Protein AF-A0A3M1J5E8-F1 (afdb_monomer_lite)

Sequence (110 aa):
KGIYVQTLALAYTHAHGVPLAYRDRPLIAWYGDMELAGHVWSVLKRAPLDVHVRISRPVAMERFPDRKALARFCEEQVRRDLSLLISNRRPGADPARAAGEALDPGPNRD

Foldseek 3Di:
DFDKDKAKAKDFADFPLHGDDPVCCQQPPDDDPDDDVVSVVSNVVRDDIDMDMDMGDIDTPVVAPDPVRVVVVNVVVNVVVNVVVNVPNDDPPDVVVVVVVVVPPDDPDD

Radius of gyration: 18.74 Å; chains: 1; bounding box: 50×28×58 Å

pLDDT: mean 81.57, std 16.82, range [44.72, 98.06]

Structure (mmCIF, N/CA/C/O backbone):
data_AF-A0A3M1J5E8-F1
#
_entry.id   AF-A0A3M1J5E8-F1
#
loop_
_atom_site.group_PDB
_atom_site.id
_atom_site.type_symbol
_atom_site.label_atom_id
_atom_site.label_alt_id
_atom_site.label_comp_id
_atom_site.label_asym_id
_atom_site.label_entity_id
_atom_site.label_seq_id
_atom_site.pdbx_PDB_ins_code
_atom_site.Cartn_x
_atom_site.Cartn_y
_atom_site.Cartn_z
_atom_site.occupancy
_atom_site.B_iso_or_equiv
_atom_site.auth_seq_id
_atom_site.auth_comp_id
_atom_site.auth_asym_id
_atom_site.auth_atom_id
_atom_site.pdbx_PDB_model_num
ATOM 1 N N . LYS A 1 1 ? -22.932 12.341 11.211 1.00 54.81 1 LYS A N 1
ATOM 2 C CA . LYS A 1 1 ? -22.221 12.024 9.946 1.00 54.81 1 LYS A CA 1
ATOM 3 C C . LYS A 1 1 ? -21.147 11.000 10.302 1.00 54.81 1 LYS A C 1
ATOM 5 O O . LYS A 1 1 ? -20.314 11.343 11.126 1.00 54.81 1 LYS A O 1
ATOM 10 N N . GLY A 1 2 ? -21.250 9.753 9.832 1.00 84.50 2 GLY A N 1
ATOM 11 C CA . GLY A 1 2 ? -20.312 8.677 10.204 1.00 84.50 2 GLY A CA 1
ATOM 12 C C . GLY A 1 2 ? -18.995 8.764 9.430 1.00 84.50 2 GLY A C 1
ATOM 13 O O . GLY A 1 2 ? -18.981 9.303 8.318 1.00 84.50 2 GLY A O 1
ATOM 14 N N . ILE A 1 3 ? -17.906 8.262 10.015 1.00 93.44 3 ILE A N 1
ATOM 15 C CA . ILE A 1 3 ? -16.592 8.195 9.355 1.00 93.44 3 ILE A CA 1
ATOM 16 C C . ILE A 1 3 ? -16.448 6.817 8.710 1.00 93.44 3 ILE A C 1
ATOM 18 O O . ILE A 1 3 ? -16.563 5.794 9.380 1.00 93.44 3 ILE A O 1
ATOM 22 N N . TYR A 1 4 ? -16.164 6.795 7.409 1.00 95.56 4 TYR A N 1
ATOM 23 C CA . TYR A 1 4 ? -15.965 5.564 6.648 1.00 95.56 4 TYR A CA 1
ATOM 24 C C . TYR A 1 4 ? -14.513 5.414 6.218 1.00 95.56 4 TYR A C 1
ATOM 26 O O . TYR A 1 4 ? -13.839 6.394 5.904 1.00 95.56 4 TYR A O 1
ATOM 34 N N . VAL A 1 5 ? -14.061 4.167 6.163 1.00 95.44 5 VAL A N 1
ATOM 35 C CA . VAL A 1 5 ? -12.719 3.786 5.729 1.00 95.44 5 VAL A CA 1
ATOM 36 C C . VAL A 1 5 ? -12.833 2.807 4.568 1.00 95.44 5 VAL A C 1
ATOM 38 O O . VAL A 1 5 ? -13.690 1.925 4.565 1.00 95.44 5 VAL A O 1
ATOM 41 N N . GLN A 1 6 ? -11.975 2.981 3.567 1.00 96.81 6 GLN A N 1
ATOM 42 C CA . GLN A 1 6 ? -11.808 2.070 2.438 1.00 96.81 6 GLN A CA 1
ATOM 43 C C . GLN A 1 6 ? -10.323 1.776 2.277 1.00 96.81 6 GLN A C 1
ATOM 45 O O . GLN A 1 6 ? -9.490 2.666 2.446 1.00 96.81 6 GLN A O 1
ATOM 50 N N . THR A 1 7 ? -9.998 0.535 1.942 1.00 97.31 7 THR A N 1
ATOM 51 C CA . THR A 1 7 ? -8.646 0.129 1.588 1.00 97.31 7 THR A CA 1
ATOM 52 C C . THR A 1 7 ? -8.470 0.104 0.077 1.00 97.31 7 THR A C 1
ATOM 54 O O . THR A 1 7 ? -9.392 -0.237 -0.667 1.00 97.31 7 THR A O 1
ATOM 57 N N . LEU A 1 8 ? -7.257 0.431 -0.361 1.00 97.12 8 LEU A N 1
ATOM 58 C CA . LEU A 1 8 ? -6.821 0.404 -1.750 1.00 97.12 8 LEU A CA 1
ATOM 59 C C . LEU A 1 8 ? -5.616 -0.533 -1.852 1.00 97.12 8 LEU A C 1
ATOM 61 O O . LEU A 1 8 ? -4.605 -0.303 -1.191 1.00 97.12 8 LEU A O 1
ATOM 65 N N . ALA A 1 9 ? -5.714 -1.561 -2.687 1.00 95.19 9 ALA A N 1
ATOM 66 C CA . ALA A 1 9 ? -4.573 -2.363 -3.110 1.00 95.19 9 ALA A CA 1
ATOM 67 C C . ALA A 1 9 ? -4.250 -2.037 -4.572 1.00 95.19 9 ALA A C 1
ATOM 69 O O . ALA A 1 9 ? -5.152 -1.973 -5.408 1.00 95.19 9 ALA A O 1
ATOM 70 N N . LEU A 1 10 ? -2.970 -1.835 -4.874 1.00 92.69 10 LEU A N 1
ATOM 71 C CA . LEU A 1 10 ? -2.475 -1.531 -6.214 1.00 92.69 10 LEU A CA 1
ATOM 72 C C . LEU A 1 10 ? -1.304 -2.457 -6.539 1.00 92.69 10 LEU A C 1
ATOM 74 O O . LEU A 1 10 ? -0.407 -2.630 -5.713 1.00 92.69 10 LEU A O 1
ATOM 78 N N . ALA A 1 11 ? -1.305 -3.034 -7.738 1.00 91.00 11 ALA A N 1
ATOM 79 C CA . ALA A 1 11 ? -0.231 -3.888 -8.227 1.00 91.00 11 ALA A CA 1
ATOM 80 C C . ALA A 1 11 ? 0.172 -3.503 -9.653 1.00 91.00 11 ALA A C 1
ATOM 82 O O . ALA A 1 11 ? -0.647 -3.541 -10.571 1.00 91.00 11 ALA A O 1
ATOM 83 N N . TYR A 1 12 ? 1.454 -3.194 -9.836 1.00 88.56 12 TYR A N 1
ATOM 84 C CA . TYR A 1 12 ? 2.092 -3.142 -11.149 1.00 88.56 12 TYR A CA 1
ATOM 85 C C . TYR A 1 12 ? 2.468 -4.567 -11.548 1.00 88.56 12 TYR A C 1
ATOM 87 O O . TYR A 1 12 ? 3.194 -5.237 -10.811 1.00 88.56 12 TYR A O 1
ATO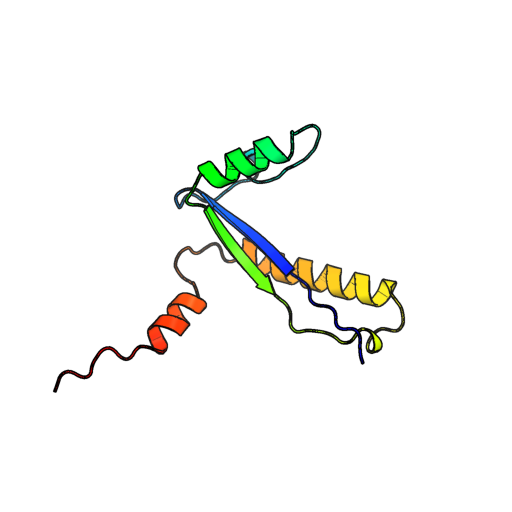M 95 N N . THR A 1 13 ? 1.957 -5.046 -12.678 1.00 88.19 13 THR A N 1
ATOM 96 C CA . THR A 1 13 ? 2.108 -6.460 -13.061 1.00 88.19 13 THR A CA 1
ATOM 97 C C . THR A 1 13 ? 2.989 -6.652 -14.283 1.00 88.19 13 THR A C 1
ATOM 99 O O . THR A 1 13 ? 3.769 -7.602 -14.306 1.00 88.19 13 THR A O 1
ATOM 102 N N . HIS A 1 14 ? 2.905 -5.754 -15.265 1.00 88.00 14 HIS A N 1
ATOM 103 C CA . HIS A 1 14 ? 3.663 -5.852 -16.506 1.00 88.00 14 HIS A CA 1
ATOM 104 C C . HIS A 1 14 ? 4.126 -4.473 -16.988 1.00 88.00 14 HIS A C 1
ATOM 106 O O . HIS A 1 14 ? 3.525 -3.443 -16.674 1.00 88.00 14 HIS A O 1
ATOM 112 N N . ALA A 1 15 ? 5.198 -4.471 -17.773 1.00 87.25 15 ALA A N 1
ATOM 113 C CA . ALA A 1 15 ? 5.650 -3.333 -18.563 1.00 87.25 15 ALA A CA 1
ATOM 114 C C . ALA A 1 15 ? 5.827 -3.799 -20.006 1.00 87.25 15 ALA A C 1
ATOM 116 O O . ALA A 1 15 ? 6.464 -4.827 -20.242 1.00 87.25 15 ALA A O 1
ATOM 117 N N . HIS A 1 16 ? 5.246 -3.083 -20.971 1.00 85.62 16 HIS A N 1
ATOM 118 C CA . HIS A 1 16 ? 5.234 -3.503 -22.380 1.00 85.62 16 HIS A CA 1
ATOM 119 C C . HIS A 1 16 ? 4.713 -4.946 -22.589 1.00 85.62 16 HIS A C 1
ATOM 121 O O . HIS A 1 16 ? 5.203 -5.667 -23.455 1.00 85.62 16 HIS A O 1
ATOM 127 N N . GLY A 1 17 ? 3.757 -5.397 -21.765 1.00 83.56 17 GLY A N 1
ATOM 128 C CA . GLY A 1 17 ? 3.226 -6.767 -21.791 1.00 83.56 17 GLY A CA 1
ATOM 129 C C . GLY A 1 17 ? 4.141 -7.841 -21.182 1.00 83.56 17 GLY A C 1
ATOM 130 O O . GLY A 1 17 ? 3.771 -9.013 -21.155 1.00 83.56 17 GLY A O 1
ATOM 131 N N . VAL A 1 18 ? 5.317 -7.472 -20.662 1.00 86.62 18 VAL A N 1
ATOM 132 C CA . VAL A 1 18 ? 6.258 -8.393 -20.006 1.00 86.62 18 VAL A CA 1
ATOM 133 C C . VAL A 1 18 ? 6.050 -8.370 -18.487 1.00 86.62 18 VAL A C 1
ATOM 135 O O . VAL A 1 18 ? 6.045 -7.279 -17.913 1.00 86.62 18 VAL A O 1
ATOM 138 N N . PRO A 1 19 ? 5.908 -9.530 -17.810 1.00 87.75 19 PRO A N 1
ATOM 139 C CA . PRO A 1 19 ? 5.721 -9.578 -16.363 1.00 87.75 19 PRO A CA 1
ATOM 140 C C . PRO A 1 19 ? 6.892 -8.950 -15.605 1.00 87.75 19 PRO A C 1
ATOM 142 O O . PRO A 1 19 ? 8.052 -9.288 -15.848 1.00 87.75 19 PRO A O 1
ATOM 145 N N . LEU A 1 20 ? 6.580 -8.086 -14.641 1.00 87.38 20 LEU A N 1
ATOM 146 C CA . LEU A 1 20 ? 7.571 -7.468 -13.766 1.00 87.38 20 LEU A CA 1
ATOM 147 C C . LEU A 1 20 ? 8.036 -8.464 -12.698 1.00 87.38 20 LEU A C 1
ATOM 149 O O . LEU A 1 20 ? 7.235 -9.077 -11.989 1.00 87.38 20 LEU A O 1
ATOM 153 N N . ALA A 1 21 ? 9.349 -8.601 -12.553 1.00 85.50 21 ALA A N 1
ATOM 154 C CA . ALA A 1 21 ? 9.993 -9.391 -11.517 1.00 85.50 21 ALA A CA 1
ATOM 155 C C . ALA A 1 21 ? 10.590 -8.494 -10.423 1.00 85.50 21 ALA A C 1
ATOM 157 O O . ALA A 1 21 ? 10.587 -7.266 -10.491 1.00 85.50 21 ALA A O 1
ATOM 158 N N . TYR A 1 22 ? 11.156 -9.116 -9.387 1.00 83.81 22 TYR A N 1
ATOM 159 C CA . TYR A 1 22 ? 11.804 -8.387 -8.293 1.00 83.81 22 TYR A CA 1
ATOM 160 C C . TYR A 1 22 ? 12.913 -7.436 -8.781 1.00 83.81 22 TYR A C 1
ATOM 162 O O . TYR A 1 22 ? 13.020 -6.317 -8.286 1.00 83.81 22 TYR A O 1
ATOM 170 N N . ARG A 1 23 ? 13.697 -7.855 -9.785 1.00 86.38 23 ARG A N 1
ATOM 171 C CA . ARG A 1 23 ? 14.762 -7.043 -10.404 1.00 86.38 23 ARG A CA 1
ATOM 172 C C . ARG A 1 23 ? 14.251 -5.777 -11.098 1.00 86.38 23 ARG A C 1
ATOM 174 O O . ARG A 1 23 ? 15.018 -4.840 -11.269 1.00 86.38 23 ARG A O 1
ATOM 181 N N . ASP A 1 24 ? 12.971 -5.749 -11.459 1.00 86.44 24 ASP A N 1
ATOM 182 C CA . ASP A 1 24 ? 12.336 -4.637 -12.165 1.00 86.44 24 ASP A CA 1
ATOM 183 C C . ASP A 1 24 ? 11.731 -3.615 -11.184 1.00 86.44 24 ASP A C 1
ATOM 185 O O . ASP A 1 24 ? 11.289 -2.546 -11.591 1.00 86.44 24 ASP A O 1
ATOM 189 N N . ARG A 1 25 ? 11.759 -3.890 -9.868 1.00 84.06 25 ARG A N 1
ATOM 190 C CA . ARG A 1 25 ? 11.272 -2.971 -8.823 1.00 84.06 25 ARG A CA 1
ATOM 191 C C . ARG A 1 25 ? 11.872 -1.563 -8.873 1.00 84.06 25 ARG A C 1
ATOM 193 O O . ARG A 1 25 ? 11.083 -0.637 -8.715 1.00 84.06 25 ARG A O 1
ATOM 200 N N . PRO A 1 26 ? 13.178 -1.345 -9.129 1.00 85.06 26 PRO A N 1
ATOM 201 C CA . PRO A 1 26 ? 13.721 0.011 -9.243 1.00 85.06 26 PRO A CA 1
ATOM 202 C C . PRO A 1 26 ? 13.085 0.829 -10.378 1.00 85.06 26 PRO A C 1
ATOM 204 O O . PRO A 1 26 ? 13.269 2.040 -10.432 1.00 85.06 26 PRO A O 1
ATOM 207 N N . LEU A 1 27 ? 12.362 0.186 -11.304 1.00 82.88 27 LEU A N 1
ATOM 208 C CA . LEU A 1 27 ? 11.674 0.856 -12.405 1.00 82.88 27 LEU A CA 1
ATOM 209 C C . LEU A 1 27 ? 10.324 1.448 -12.004 1.00 82.88 27 LEU A C 1
ATOM 211 O O . LEU A 1 27 ? 9.833 2.289 -12.743 1.00 82.88 27 LEU A O 1
ATOM 215 N N . ILE A 1 28 ? 9.716 0.987 -10.907 1.00 83.88 28 ILE A N 1
ATOM 216 C CA . ILE A 1 28 ? 8.327 1.311 -10.525 1.00 83.88 28 ILE A CA 1
ATOM 217 C C . ILE A 1 28 ? 8.152 1.661 -9.042 1.00 83.88 28 ILE A C 1
ATOM 219 O O . ILE A 1 28 ? 7.133 2.233 -8.660 1.00 83.88 28 ILE A O 1
ATOM 223 N N . ALA A 1 29 ? 9.102 1.271 -8.195 1.00 86.00 29 ALA A N 1
ATOM 224 C CA . ALA A 1 29 ? 9.067 1.487 -6.763 1.00 86.00 29 ALA A CA 1
ATOM 225 C C . ALA A 1 29 ? 10.116 2.526 -6.387 1.00 86.00 29 ALA A C 1
ATOM 227 O O . ALA A 1 29 ? 11.299 2.378 -6.690 1.00 86.00 29 ALA A O 1
ATOM 228 N N . TRP A 1 30 ? 9.660 3.535 -5.657 1.00 85.25 30 TRP A N 1
ATOM 229 C CA . TRP A 1 30 ? 10.509 4.548 -5.063 1.00 85.25 30 TRP A CA 1
ATOM 230 C C . TRP A 1 30 ? 10.939 4.108 -3.659 1.00 85.25 30 TRP A C 1
ATOM 232 O O . TRP A 1 30 ? 10.090 3.832 -2.810 1.00 85.25 30 TRP A O 1
ATOM 242 N N . TYR A 1 31 ? 12.245 4.005 -3.415 1.00 81.88 31 TYR A N 1
ATOM 243 C CA . TYR A 1 31 ? 12.809 3.669 -2.105 1.00 81.88 31 TYR A CA 1
ATOM 244 C C . TYR A 1 31 ? 14.237 4.212 -1.961 1.00 81.88 31 TYR A C 1
ATOM 246 O O . TYR A 1 31 ? 14.915 4.478 -2.949 1.00 81.88 31 TYR A O 1
ATOM 254 N N . GLY A 1 32 ? 14.722 4.333 -0.724 1.00 84.75 32 GLY A N 1
ATOM 255 C CA . GLY A 1 32 ? 16.082 4.810 -0.454 1.00 84.75 32 GLY A CA 1
ATOM 256 C C . GLY A 1 32 ? 16.271 6.286 -0.819 1.00 84.75 32 GLY A C 1
ATOM 257 O O . GLY A 1 32 ? 15.398 7.099 -0.539 1.00 84.75 32 GLY A O 1
ATOM 258 N N . ASP A 1 33 ? 17.408 6.607 -1.437 1.00 83.88 33 ASP A N 1
ATOM 259 C CA . ASP A 1 33 ? 17.822 7.974 -1.805 1.00 83.88 33 ASP A CA 1
ATOM 260 C C . ASP A 1 33 ? 17.437 8.351 -3.252 1.00 83.88 33 ASP A C 1
ATOM 262 O O . ASP A 1 33 ? 18.093 9.141 -3.925 1.00 83.88 33 ASP A O 1
ATOM 266 N N . MET A 1 34 ? 16.390 7.720 -3.795 1.00 86.12 34 MET A N 1
ATOM 267 C CA . MET A 1 34 ? 15.878 8.071 -5.120 1.00 86.12 34 MET A CA 1
ATOM 268 C C . MET A 1 34 ? 15.221 9.456 -5.067 1.00 86.12 34 MET A C 1
ATOM 270 O O . MET A 1 34 ? 14.435 9.743 -4.166 1.00 86.12 34 MET A O 1
ATOM 274 N N . GLU A 1 35 ? 15.460 10.303 -6.063 1.00 86.44 35 GLU A N 1
ATOM 275 C CA . GLU A 1 35 ? 14.723 11.564 -6.189 1.00 86.44 35 GLU A CA 1
ATOM 276 C C . GLU A 1 35 ? 13.290 11.265 -6.666 1.00 86.44 35 GLU A C 1
ATOM 278 O O . GLU A 1 35 ? 13.086 10.620 -7.698 1.00 86.44 35 GLU A O 1
ATOM 283 N N . LEU A 1 36 ? 12.290 11.670 -5.875 1.00 84.12 36 LEU A N 1
ATOM 284 C CA . LEU A 1 36 ? 10.893 11.275 -6.072 1.00 84.12 36 LEU A CA 1
ATOM 285 C C . LEU A 1 36 ? 10.322 11.799 -7.395 1.00 84.12 36 LEU A C 1
ATOM 287 O O . LEU A 1 36 ? 9.712 11.031 -8.139 1.00 84.12 36 LEU A O 1
ATOM 291 N N . ALA A 1 37 ? 10.496 13.087 -7.695 1.00 84.06 37 ALA A N 1
ATOM 292 C CA . ALA A 1 37 ? 9.875 13.717 -8.856 1.00 84.06 37 ALA A CA 1
ATOM 293 C C . ALA A 1 37 ? 10.444 13.153 -10.167 1.00 84.06 37 ALA A C 1
ATOM 295 O O . ALA A 1 37 ? 9.694 12.767 -11.067 1.00 84.06 37 ALA A O 1
ATOM 296 N N . GLY A 1 38 ? 11.765 13.033 -10.256 1.00 84.00 38 GLY A N 1
ATOM 297 C CA . GLY A 1 38 ? 12.488 12.454 -11.379 1.00 84.00 38 GLY A CA 1
ATOM 298 C C . GLY A 1 38 ? 12.182 10.973 -11.558 1.00 84.00 38 GLY A C 1
ATOM 299 O O . GLY A 1 38 ? 11.976 10.525 -12.690 1.00 84.00 38 GLY A O 1
ATOM 300 N N . HIS A 1 39 ? 12.060 10.219 -10.460 1.00 84.62 39 HIS A N 1
ATOM 301 C CA . HIS A 1 39 ? 11.645 8.823 -10.527 1.00 84.62 39 HIS A CA 1
ATOM 302 C C . HIS A 1 39 ? 10.223 8.691 -11.078 1.00 84.62 39 HIS A C 1
ATOM 304 O O . HIS A 1 39 ? 10.029 7.990 -12.072 1.00 84.62 39 HIS A O 1
ATOM 310 N N . VAL A 1 40 ? 9.251 9.420 -10.522 1.00 84.25 40 VAL A N 1
ATOM 311 C CA . VAL A 1 40 ? 7.859 9.416 -11.002 1.00 84.25 40 VAL A CA 1
ATOM 312 C C . VAL A 1 40 ? 7.791 9.782 -12.485 1.00 84.25 40 VAL A C 1
ATOM 314 O O . VAL A 1 40 ? 7.146 9.087 -13.268 1.00 84.25 40 VAL A O 1
ATOM 317 N N . TRP A 1 41 ? 8.513 10.819 -12.911 1.00 85.81 41 TRP A N 1
ATOM 318 C CA . TRP A 1 41 ? 8.552 11.218 -14.317 1.00 85.81 41 TRP A CA 1
ATOM 319 C C . TRP A 1 41 ? 9.152 10.136 -15.226 1.00 85.81 41 TRP A C 1
ATOM 321 O O . TRP A 1 41 ? 8.680 9.926 -16.345 1.00 85.81 41 TRP A O 1
ATOM 331 N N . SER A 1 42 ? 10.162 9.406 -14.744 1.00 82.81 42 SER A N 1
ATOM 332 C CA . SER A 1 42 ? 10.758 8.282 -15.471 1.00 82.81 42 SER A CA 1
ATOM 333 C C . SER A 1 42 ? 9.791 7.106 -15.633 1.00 82.81 42 SER A C 1
ATOM 335 O O . SER A 1 42 ? 9.772 6.490 -16.696 1.00 82.81 42 SER A O 1
ATOM 337 N N . VAL A 1 43 ? 8.959 6.832 -14.622 1.00 83.38 43 VAL A N 1
ATOM 338 C CA . VAL A 1 43 ? 7.914 5.797 -14.656 1.00 83.38 43 VAL A CA 1
ATOM 339 C C . VAL A 1 43 ? 6.844 6.180 -15.677 1.00 83.38 43 VAL A C 1
ATOM 341 O O . VAL A 1 43 ? 6.515 5.387 -16.554 1.00 83.38 43 VAL A O 1
ATOM 344 N N . LEU A 1 44 ? 6.348 7.422 -15.615 1.00 82.81 44 LEU A N 1
ATOM 345 C CA . LEU A 1 44 ? 5.291 7.916 -16.505 1.00 82.81 44 LEU A CA 1
ATOM 346 C C . LEU A 1 44 ? 5.701 7.889 -17.986 1.00 82.81 44 LEU A C 1
ATOM 348 O O . LEU A 1 44 ? 4.878 7.601 -18.851 1.00 82.81 44 LEU A O 1
ATOM 352 N N . LYS A 1 45 ? 6.980 8.137 -18.287 1.00 85.25 45 LYS A N 1
ATOM 353 C CA . LYS A 1 45 ? 7.527 8.064 -19.652 1.00 85.25 45 LYS A CA 1
ATOM 354 C C . LYS A 1 45 ? 7.678 6.641 -20.202 1.00 85.25 45 LYS A C 1
ATOM 356 O O . LYS A 1 45 ? 7.854 6.490 -21.406 1.00 85.25 45 LYS A O 1
ATOM 361 N N . ARG A 1 46 ? 7.637 5.609 -19.354 1.00 78.31 46 ARG A N 1
ATOM 362 C CA . ARG A 1 46 ? 7.865 4.195 -19.720 1.00 78.31 46 ARG A CA 1
ATOM 363 C C . ARG A 1 46 ? 6.578 3.445 -20.084 1.00 78.31 46 ARG A C 1
ATOM 365 O O . ARG A 1 46 ? 6.540 2.222 -20.023 1.00 78.31 46 ARG A O 1
ATOM 372 N N . ALA A 1 47 ? 5.517 4.163 -20.449 1.00 73.19 47 ALA A N 1
ATOM 373 C CA . ALA A 1 47 ? 4.266 3.552 -20.882 1.00 73.19 47 ALA A CA 1
ATOM 374 C C . ALA A 1 47 ? 4.472 2.614 -22.098 1.00 73.19 47 ALA A C 1
ATOM 376 O O . ALA A 1 47 ? 5.304 2.910 -22.961 1.00 73.19 47 ALA A O 1
ATOM 377 N N . PRO A 1 48 ? 3.685 1.527 -22.226 1.00 83.94 48 PRO A N 1
ATOM 378 C CA . PRO A 1 48 ? 2.584 1.107 -21.348 1.00 83.94 48 PRO A CA 1
ATOM 379 C C . PRO A 1 48 ? 3.010 0.292 -20.108 1.00 83.94 48 PRO A C 1
ATOM 381 O O . PRO A 1 48 ? 3.865 -0.593 -20.182 1.00 83.94 48 PRO A O 1
ATOM 384 N N . LEU A 1 49 ? 2.337 0.566 -18.983 1.00 87.62 49 LEU A N 1
ATOM 385 C CA . LEU A 1 49 ? 2.414 -0.182 -17.722 1.00 87.62 49 LEU A CA 1
ATOM 386 C C . LEU A 1 49 ? 1.041 -0.767 -17.384 1.00 87.62 49 LEU A C 1
ATOM 388 O O . LEU A 1 49 ? 0.045 -0.044 -17.403 1.00 87.62 49 LEU A O 1
ATOM 392 N N . ASP A 1 50 ? 1.007 -2.040 -17.004 1.00 88.12 50 ASP A N 1
ATOM 393 C CA . ASP A 1 50 ? -0.219 -2.716 -16.587 1.00 88.12 50 ASP A CA 1
ATOM 394 C C . ASP A 1 50 ? -0.381 -2.623 -15.067 1.00 88.12 50 ASP A C 1
ATOM 396 O O . ASP A 1 50 ? 0.388 -3.209 -14.291 1.00 88.12 50 ASP A O 1
ATOM 400 N N . VAL A 1 51 ? -1.403 -1.875 -14.646 1.00 88.12 51 VAL A N 1
ATOM 401 C CA . VAL A 1 51 ? -1.701 -1.579 -13.240 1.00 88.12 51 VAL A CA 1
ATOM 402 C C . VAL A 1 51 ? -3.081 -2.109 -12.885 1.00 88.12 51 VAL A C 1
ATOM 404 O O . VAL A 1 51 ? -4.076 -1.719 -13.487 1.00 88.12 51 VAL A O 1
ATOM 407 N N . HIS A 1 52 ? -3.154 -2.954 -11.860 1.00 90.31 52 HIS A N 1
ATOM 408 C CA . HIS A 1 52 ? -4.421 -3.408 -11.303 1.00 90.31 52 HIS A CA 1
ATOM 409 C C . HIS A 1 52 ? -4.694 -2.719 -9.974 1.00 90.31 52 HIS A C 1
ATOM 411 O O . HIS A 1 52 ? -3.819 -2.633 -9.111 1.00 90.31 52 HIS A O 1
ATOM 417 N N . VAL A 1 53 ? -5.932 -2.264 -9.804 1.00 92.31 53 VAL A N 1
ATOM 418 C CA . VAL A 1 53 ? -6.380 -1.542 -8.616 1.00 92.31 53 VAL A CA 1
ATOM 419 C C . VAL A 1 53 ? -7.607 -2.232 -8.045 1.00 92.31 53 VAL A C 1
ATOM 421 O O . VAL A 1 53 ? -8.553 -2.538 -8.768 1.00 92.31 53 VAL A O 1
ATOM 424 N N . ARG A 1 54 ? -7.609 -2.452 -6.731 1.00 93.75 54 ARG A N 1
ATOM 425 C CA . ARG A 1 54 ? -8.759 -2.977 -6.002 1.00 93.75 54 ARG A CA 1
ATOM 426 C C . ARG A 1 54 ? -9.111 -2.070 -4.838 1.00 93.75 54 ARG A C 1
ATOM 428 O O . ARG A 1 54 ? -8.277 -1.802 -3.977 1.00 93.75 54 ARG A O 1
ATOM 435 N N . ILE A 1 55 ? -10.365 -1.634 -4.817 1.00 95.56 55 ILE A N 1
ATOM 436 C CA . ILE A 1 55 ? -10.938 -0.806 -3.757 1.00 95.56 55 ILE A CA 1
ATOM 437 C C . ILE A 1 55 ? -11.923 -1.668 -2.971 1.00 95.56 55 ILE A C 1
ATOM 439 O O . ILE A 1 55 ? -12.789 -2.326 -3.554 1.00 95.56 55 ILE A O 1
ATOM 443 N N . SER A 1 56 ? -11.782 -1.697 -1.648 1.00 94.31 56 SER A N 1
ATOM 444 C CA . SER A 1 56 ? -12.718 -2.410 -0.777 1.00 94.31 56 SER A CA 1
ATOM 445 C C . SER A 1 56 ? -14.042 -1.662 -0.651 1.00 94.31 56 SER A C 1
ATOM 447 O O . SER A 1 56 ? -14.091 -0.441 -0.770 1.00 94.31 56 SER A O 1
ATOM 449 N N . ARG A 1 57 ? -15.103 -2.362 -0.240 1.00 94.69 57 ARG A N 1
ATOM 450 C CA . ARG A 1 57 ? -16.327 -1.686 0.213 1.00 94.69 57 ARG A CA 1
ATOM 451 C C . ARG A 1 57 ? -16.037 -0.786 1.429 1.00 94.69 57 ARG A C 1
ATOM 453 O O . ARG A 1 57 ? -15.223 -1.170 2.269 1.00 94.69 57 ARG A O 1
ATOM 460 N N . PRO A 1 58 ? -16.708 0.372 1.558 1.00 95.94 58 PRO A N 1
ATOM 461 C CA . PRO A 1 58 ? -16.563 1.235 2.722 1.00 95.94 58 PRO A CA 1
ATOM 462 C C . PRO A 1 58 ? -17.038 0.544 3.997 1.00 95.94 58 PRO A C 1
ATOM 464 O O . PRO A 1 58 ? -18.128 -0.029 4.046 1.00 95.94 58 PRO A O 1
ATOM 467 N N . VAL A 1 59 ? -16.221 0.635 5.044 1.00 95.44 59 VAL A N 1
ATOM 468 C CA . VAL A 1 59 ? -16.547 0.169 6.392 1.00 95.44 59 VAL A CA 1
ATOM 469 C C . VAL A 1 59 ? -16.681 1.361 7.330 1.00 95.44 59 VAL A C 1
ATOM 471 O O . VAL A 1 59 ? -15.877 2.289 7.294 1.00 95.44 59 VAL A O 1
ATOM 474 N N . ALA A 1 60 ? -17.729 1.354 8.148 1.00 95.50 60 ALA A N 1
ATOM 475 C CA . ALA A 1 60 ? -17.951 2.382 9.156 1.00 95.50 60 ALA A CA 1
ATOM 476 C C . ALA A 1 60 ? -16.958 2.187 10.313 1.00 95.50 60 ALA A C 1
ATOM 478 O O . ALA A 1 60 ? -16.792 1.063 10.797 1.00 95.50 60 ALA A O 1
ATOM 479 N N . MET A 1 61 ? -16.293 3.260 10.743 1.00 94.25 61 MET A N 1
ATOM 480 C CA . MET A 1 61 ? -15.286 3.210 11.809 1.00 94.25 61 MET A CA 1
ATOM 481 C C . MET A 1 61 ? -15.889 2.726 13.136 1.00 94.25 61 MET A C 1
ATOM 483 O O . MET A 1 61 ? -15.220 2.051 13.911 1.00 94.25 61 MET A O 1
ATOM 487 N N . GLU A 1 62 ? -17.173 3.007 13.357 1.00 94.44 62 GLU A N 1
ATOM 488 C CA . GLU A 1 62 ? -17.946 2.646 14.547 1.00 94.44 62 GLU A CA 1
ATOM 489 C C . GLU A 1 62 ? -18.146 1.126 14.701 1.00 94.44 62 GLU A C 1
ATOM 49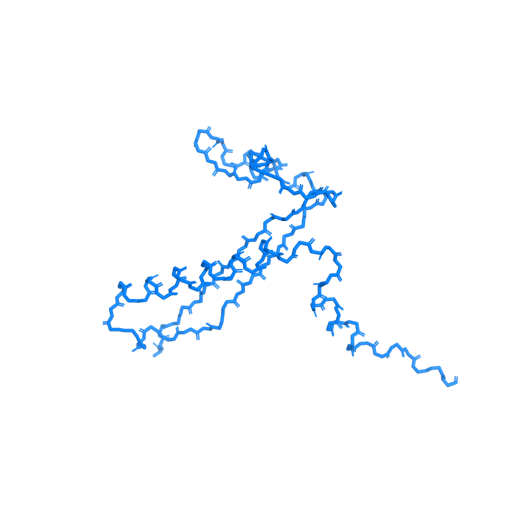1 O O . GLU A 1 62 ? -18.556 0.662 15.760 1.00 94.44 62 GLU A O 1
ATOM 496 N N . ARG A 1 63 ? -17.841 0.326 13.666 1.00 94.31 63 ARG A N 1
ATOM 497 C CA . ARG A 1 63 ? -17.854 -1.147 13.747 1.00 94.31 63 ARG A CA 1
ATOM 498 C C . ARG A 1 63 ? -16.641 -1.726 14.476 1.00 94.31 63 ARG A C 1
ATOM 500 O O . ARG A 1 63 ? -16.608 -2.932 14.710 1.00 94.31 63 ARG A O 1
ATOM 507 N N . PHE A 1 64 ? -15.643 -0.903 14.793 1.00 95.62 64 PHE A N 1
ATOM 508 C CA . PHE A 1 64 ? -14.406 -1.333 15.434 1.00 95.62 64 PHE A CA 1
ATOM 509 C C . PHE A 1 64 ? -14.297 -0.739 16.843 1.00 95.62 64 PHE A C 1
ATOM 511 O O . PHE A 1 64 ? -14.635 0.428 17.037 1.00 95.62 64 PHE A O 1
ATOM 518 N N . PRO A 1 65 ? -13.796 -1.509 17.825 1.00 94.19 65 PRO A N 1
ATOM 519 C CA . PRO A 1 65 ? -13.684 -1.046 19.208 1.00 94.19 65 PRO A CA 1
ATOM 520 C C . PRO A 1 65 ? -12.635 0.060 19.377 1.00 94.19 65 PRO A C 1
ATOM 522 O O . PRO A 1 65 ? -12.778 0.928 20.233 1.00 94.19 65 PRO A O 1
ATOM 525 N N . ASP A 1 66 ? -11.574 0.039 18.566 1.00 95.50 66 ASP A N 1
ATOM 526 C CA . ASP A 1 66 ? -10.508 1.030 18.603 1.00 95.50 66 ASP A CA 1
ATOM 527 C C . ASP A 1 66 ? -9.790 1.163 17.245 1.00 95.50 66 ASP A C 1
ATOM 529 O O . ASP A 1 66 ? -10.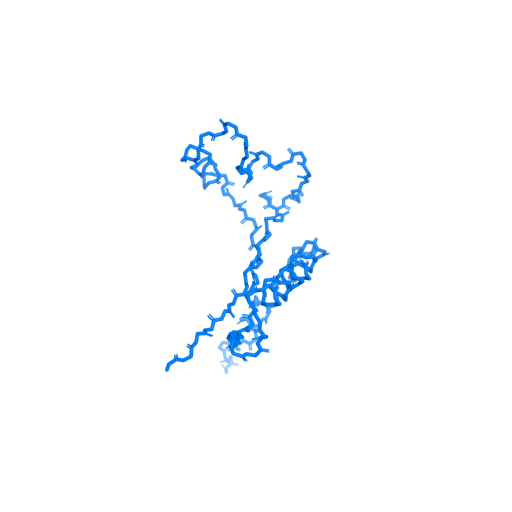029 0.422 16.283 1.00 95.50 66 ASP A O 1
ATOM 533 N N . ARG A 1 67 ? -8.862 2.126 17.173 1.00 95.31 67 ARG A N 1
ATOM 534 C CA . ARG A 1 67 ? -8.058 2.388 15.969 1.00 95.31 67 ARG A CA 1
ATOM 535 C C . ARG A 1 67 ? -7.108 1.239 15.613 1.00 95.31 67 ARG A C 1
ATOM 537 O O . ARG A 1 67 ? -6.769 1.093 14.443 1.00 95.31 67 ARG A O 1
ATOM 544 N N . LYS A 1 68 ? -6.665 0.432 16.583 1.00 97.25 68 LYS A N 1
ATOM 545 C CA . LYS A 1 68 ? -5.762 -0.704 16.338 1.00 97.25 68 LYS A CA 1
ATOM 546 C C . LYS A 1 68 ? -6.517 -1.859 15.686 1.00 97.25 68 LYS A C 1
ATOM 548 O O . LYS A 1 68 ? -5.988 -2.473 14.765 1.00 97.25 68 LYS A O 1
ATOM 553 N N . ALA A 1 69 ? -7.747 -2.124 16.117 1.00 97.31 69 ALA A N 1
ATOM 554 C CA . ALA A 1 69 ? -8.632 -3.113 15.516 1.00 97.31 69 ALA A CA 1
ATOM 555 C C . ALA A 1 69 ? -8.958 -2.748 14.062 1.00 97.31 69 ALA A C 1
ATOM 557 O O . ALA A 1 69 ? -8.818 -3.591 13.177 1.00 97.31 69 ALA A O 1
ATOM 558 N N . LEU A 1 70 ? -9.286 -1.478 13.799 1.00 96.81 70 LEU A N 1
ATOM 559 C CA . LEU A 1 70 ? -9.456 -0.977 12.434 1.00 96.81 70 LEU A CA 1
ATOM 560 C C . LEU A 1 70 ? -8.174 -1.147 11.601 1.00 96.81 70 LEU A C 1
ATOM 562 O O . LEU A 1 70 ? -8.236 -1.638 10.478 1.00 96.81 70 LEU A O 1
ATOM 566 N N . ALA A 1 71 ? -7.010 -0.768 12.139 1.00 97.12 71 ALA A N 1
ATOM 567 C CA . ALA A 1 71 ? -5.742 -0.886 11.420 1.00 97.12 71 ALA A CA 1
ATOM 568 C C . ALA A 1 71 ? -5.418 -2.342 11.049 1.00 97.12 71 ALA A C 1
ATOM 570 O O . ALA A 1 71 ? -5.029 -2.599 9.913 1.00 97.12 71 ALA A O 1
ATOM 571 N N . ARG A 1 72 ? -5.636 -3.296 11.967 1.00 98.06 72 ARG A N 1
ATOM 572 C CA . AR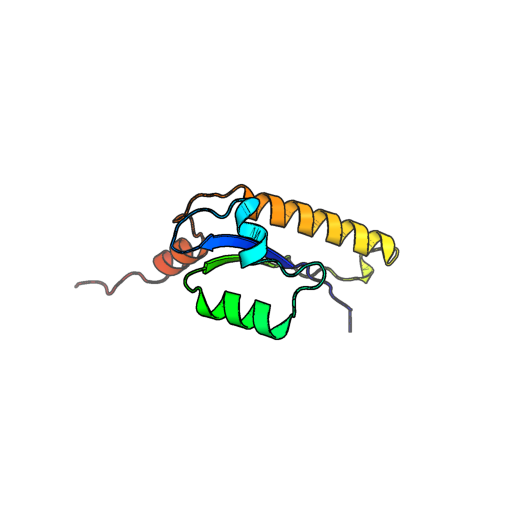G A 1 72 ? -5.468 -4.738 11.705 1.00 98.06 72 ARG A CA 1
ATOM 573 C C . ARG A 1 72 ? -6.419 -5.234 10.620 1.00 98.06 72 A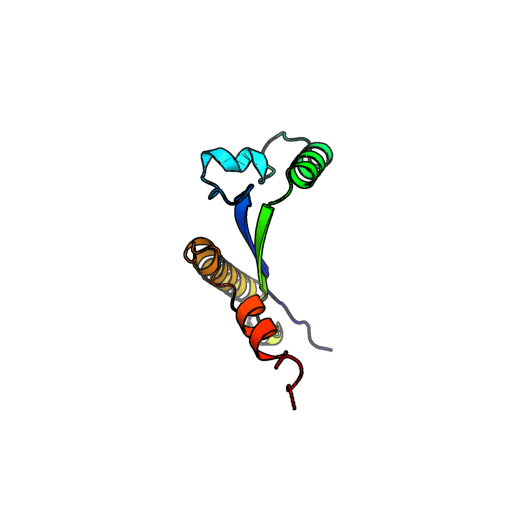RG A C 1
ATOM 575 O O . ARG A 1 72 ? -5.984 -5.916 9.702 1.00 98.06 72 ARG A O 1
ATOM 582 N N . PHE A 1 73 ? -7.688 -4.834 10.681 1.00 97.38 73 PHE A N 1
ATOM 583 C CA . PHE A 1 73 ? -8.658 -5.166 9.641 1.00 97.38 73 PHE A CA 1
ATOM 584 C C . PHE A 1 73 ? -8.222 -4.646 8.263 1.00 97.38 73 PHE A C 1
ATOM 586 O O . PHE A 1 73 ? -8.235 -5.398 7.288 1.00 97.38 73 PHE A O 1
ATOM 593 N N . CYS A 1 74 ? -7.803 -3.380 8.180 1.00 97.50 74 CYS A N 1
ATOM 594 C CA . CYS A 1 74 ? -7.333 -2.781 6.933 1.00 97.50 74 CYS A CA 1
ATOM 595 C C . CYS A 1 74 ? -6.076 -3.479 6.398 1.00 97.50 74 CYS A C 1
ATOM 597 O O . CYS A 1 74 ? -5.980 -3.735 5.202 1.00 97.50 74 CYS A O 1
ATOM 599 N N . GLU A 1 75 ? -5.132 -3.805 7.280 1.00 98.06 75 GLU A N 1
ATOM 600 C CA . GLU A 1 75 ? -3.897 -4.523 6.958 1.00 98.06 75 GLU A CA 1
ATOM 601 C C . GLU A 1 75 ? -4.203 -5.889 6.330 1.00 98.06 75 GLU A C 1
ATOM 603 O O . GLU A 1 75 ? -3.771 -6.177 5.213 1.00 98.06 75 GLU A O 1
ATOM 608 N N . GLU A 1 76 ? -5.037 -6.693 6.990 1.00 97.94 76 GLU A N 1
ATOM 609 C CA . GLU A 1 76 ? -5.454 -7.990 6.466 1.00 97.94 76 GLU A CA 1
ATOM 610 C C . GLU A 1 76 ? -6.207 -7.871 5.137 1.00 97.94 76 GLU A C 1
ATOM 612 O O . GLU A 1 76 ? -5.997 -8.681 4.232 1.00 97.94 76 GLU A O 1
ATOM 617 N N . GLN A 1 77 ? -7.080 -6.868 5.004 1.00 97.06 77 GLN A N 1
ATOM 618 C CA . GLN A 1 77 ? -7.843 -6.635 3.783 1.00 97.06 77 GLN A CA 1
ATOM 619 C C . GLN A 1 77 ? -6.922 -6.294 2.607 1.00 97.06 77 GLN A C 1
ATOM 621 O O . GLN A 1 77 ? -7.015 -6.936 1.561 1.00 97.06 77 GLN A O 1
ATOM 626 N N . VAL A 1 78 ? -5.982 -5.361 2.796 1.00 97.00 78 VAL A N 1
ATOM 627 C CA . VAL A 1 78 ? -4.983 -5.002 1.778 1.00 97.00 78 VAL A CA 1
ATOM 628 C C . VAL A 1 78 ? -4.099 -6.196 1.441 1.00 97.00 78 VAL A C 1
ATOM 630 O O . VAL A 1 78 ? -3.872 -6.451 0.262 1.00 97.00 78 VAL A O 1
ATOM 633 N N . ARG A 1 79 ? -3.631 -6.965 2.435 1.00 96.50 79 ARG A N 1
ATOM 634 C CA . ARG A 1 79 ? -2.805 -8.158 2.194 1.00 96.50 79 ARG A CA 1
ATOM 635 C C . ARG A 1 79 ? -3.543 -9.178 1.330 1.00 96.50 79 ARG A C 1
ATOM 637 O O . ARG A 1 79 ? -2.964 -9.691 0.370 1.00 96.50 79 ARG A O 1
ATOM 644 N N . ARG A 1 80 ? -4.810 -9.468 1.649 1.00 95.38 80 ARG A N 1
ATOM 645 C CA . ARG A 1 80 ? -5.654 -10.383 0.862 1.00 95.38 80 ARG A CA 1
ATOM 646 C C . ARG A 1 80 ? -5.849 -9.867 -0.559 1.00 95.38 80 ARG A C 1
ATOM 648 O O . ARG A 1 80 ? -5.632 -10.608 -1.515 1.00 95.38 80 ARG A O 1
ATOM 655 N N . ASP A 1 81 ? -6.215 -8.597 -0.701 1.00 94.88 81 ASP A N 1
ATOM 656 C CA . ASP A 1 81 ? -6.503 -7.991 -1.997 1.00 94.88 81 ASP A CA 1
ATOM 657 C C . ASP A 1 81 ? -5.258 -7.914 -2.881 1.00 94.88 81 ASP A C 1
ATOM 659 O O . ASP A 1 81 ? -5.318 -8.311 -4.043 1.00 94.88 81 ASP A O 1
ATOM 663 N N . LEU A 1 82 ? -4.117 -7.505 -2.326 1.00 93.81 82 LEU A N 1
ATOM 664 C CA . LEU A 1 82 ? -2.844 -7.476 -3.038 1.00 93.81 82 LEU A CA 1
ATOM 665 C C . LEU A 1 82 ? -2.401 -8.880 -3.459 1.00 93.81 82 LEU A C 1
ATOM 667 O O . LEU A 1 82 ? -1.971 -9.053 -4.595 1.00 93.81 82 LEU A O 1
ATOM 671 N N . SER A 1 83 ? -2.546 -9.881 -2.582 1.00 92.38 83 SER A N 1
ATOM 672 C CA . SER A 1 83 ? -2.228 -11.279 -2.914 1.00 92.38 83 SER A CA 1
ATOM 673 C C . SER A 1 83 ? -3.042 -11.756 -4.117 1.00 92.38 83 SER A C 1
ATOM 675 O O . SER A 1 83 ? -2.490 -12.332 -5.048 1.00 92.38 83 SER A O 1
ATOM 677 N N . LEU A 1 84 ? -4.338 -11.440 -4.159 1.00 90.12 84 LEU A N 1
ATOM 678 C CA . LEU A 1 84 ? -5.193 -11.774 -5.299 1.00 90.12 84 LEU A CA 1
ATOM 679 C C . LEU A 1 84 ? -4.759 -11.055 -6.585 1.00 90.12 84 LEU A C 1
ATOM 681 O O . LEU A 1 84 ? -4.723 -11.682 -7.643 1.00 90.12 84 LEU A O 1
ATOM 685 N N . LEU A 1 85 ? -4.379 -9.775 -6.493 1.00 89.44 85 LEU A N 1
ATOM 686 C CA . LEU A 1 85 ? -3.886 -9.009 -7.640 1.00 89.44 85 LEU A CA 1
ATOM 687 C C . LEU A 1 85 ? -2.601 -9.606 -8.233 1.00 89.44 85 LEU A C 1
ATOM 689 O O . LEU A 1 85 ? -2.495 -9.736 -9.449 1.00 89.44 85 LEU A O 1
ATOM 693 N N . ILE A 1 86 ? -1.636 -10.001 -7.397 1.00 86.25 86 ILE A N 1
ATOM 694 C CA . ILE A 1 86 ? -0.347 -10.537 -7.871 1.00 86.25 86 ILE A CA 1
ATOM 695 C C . ILE A 1 86 ? -0.421 -12.014 -8.279 1.00 86.25 86 ILE A C 1
ATOM 697 O O . ILE A 1 86 ? 0.396 -12.471 -9.078 1.00 86.25 86 ILE A O 1
ATOM 701 N N . SER A 1 87 ? -1.377 -12.779 -7.741 1.00 80.75 87 SER A N 1
ATOM 702 C CA . SER A 1 87 ? -1.582 -14.184 -8.104 1.00 80.75 87 SER A CA 1
ATOM 703 C C . SER A 1 87 ? -2.307 -14.348 -9.443 1.00 80.75 87 SER A C 1
ATOM 705 O O . SER A 1 87 ? -2.062 -15.332 -10.142 1.00 80.75 87 SER A O 1
ATOM 707 N N . ASN A 1 88 ? -3.150 -13.391 -9.847 1.00 62.59 88 ASN A N 1
ATOM 708 C CA . ASN A 1 88 ? -3.940 -13.462 -11.081 1.00 62.59 88 ASN A CA 1
ATOM 709 C C . ASN A 1 88 ? -3.141 -13.036 -12.337 1.00 62.59 88 ASN A C 1
ATOM 711 O O . ASN A 1 88 ? -3.556 -12.158 -13.086 1.00 62.59 88 ASN A O 1
ATOM 715 N N . ARG A 1 89 ? -1.977 -13.663 -12.577 1.00 61.69 89 ARG A N 1
ATOM 716 C CA . ARG A 1 89 ? -1.010 -13.356 -13.662 1.00 61.69 89 ARG A CA 1
ATOM 717 C C . ARG A 1 89 ? -1.485 -13.664 -15.098 1.00 61.69 89 ARG A C 1
ATOM 719 O O . ARG A 1 89 ? -0.657 -14.006 -15.939 1.00 61.69 89 ARG A O 1
ATOM 726 N N . ARG A 1 90 ? -2.781 -13.605 -15.418 1.00 52.47 90 ARG A N 1
ATOM 727 C CA . ARG A 1 90 ? -3.242 -13.735 -16.814 1.00 52.47 90 ARG A CA 1
ATOM 728 C C . ARG A 1 90 ? -3.575 -12.360 -17.399 1.00 52.47 90 ARG A C 1
ATOM 730 O O . ARG A 1 90 ? -4.619 -11.811 -17.046 1.00 52.47 90 ARG A O 1
ATOM 737 N N . PRO A 1 91 ? -2.754 -11.834 -18.326 1.00 47.66 91 PRO A N 1
ATOM 738 C CA . PRO A 1 91 ? -3.170 -10.722 -19.166 1.00 47.66 91 PRO A CA 1
ATOM 739 C C . PRO A 1 91 ? -4.337 -11.204 -20.039 1.00 47.66 91 PRO A C 1
ATOM 741 O O . PRO A 1 91 ? -4.219 -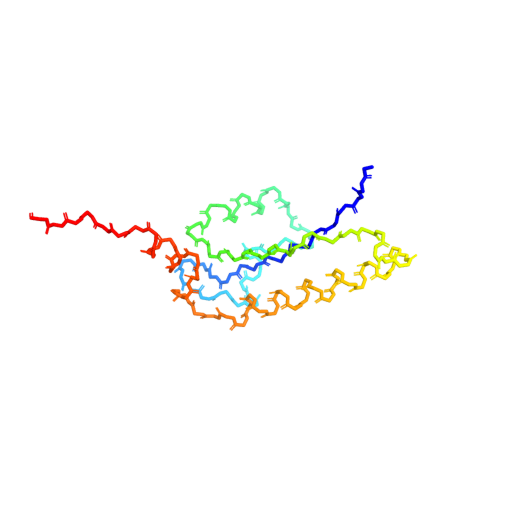12.211 -20.735 1.00 47.66 91 PRO A O 1
ATOM 744 N N . GLY A 1 92 ? -5.487 -10.532 -19.943 1.00 51.31 92 GLY A N 1
ATOM 745 C CA . GLY A 1 92 ? -6.692 -10.826 -20.734 1.00 51.31 92 GLY A CA 1
ATOM 746 C C . GLY A 1 92 ? -7.904 -11.315 -19.937 1.00 51.31 92 GLY A C 1
ATOM 747 O O . GLY A 1 92 ? -9.022 -11.220 -20.429 1.00 51.31 92 GLY A O 1
ATOM 748 N N . ALA A 1 93 ? -7.731 -11.755 -18.688 1.00 52.00 93 ALA A N 1
ATOM 749 C CA . ALA A 1 93 ? -8.856 -11.980 -17.780 1.00 52.00 93 ALA A CA 1
ATOM 750 C C . ALA A 1 93 ? -9.172 -10.681 -17.029 1.00 52.00 93 ALA A C 1
ATOM 752 O O . ALA A 1 93 ? -9.048 -10.616 -15.809 1.00 52.00 93 ALA A O 1
ATOM 753 N N . ASP A 1 94 ? -9.504 -9.622 -17.765 1.00 50.22 94 ASP A N 1
ATOM 754 C CA . ASP A 1 94 ? -10.062 -8.428 -17.147 1.00 50.22 94 ASP A CA 1
ATOM 755 C C . ASP A 1 94 ? -11.579 -8.627 -16.991 1.00 50.22 94 ASP A C 1
ATOM 757 O O . ASP A 1 94 ? -12.302 -8.585 -17.992 1.00 50.22 94 ASP A O 1
ATOM 761 N N . PRO A 1 95 ? -12.100 -8.864 -15.771 1.00 51.69 95 PRO A N 1
ATOM 762 C CA . PRO A 1 95 ? -13.538 -8.942 -15.560 1.00 51.69 95 PRO A CA 1
ATOM 763 C C . PRO A 1 95 ? -14.236 -7.611 -15.876 1.00 51.69 95 PRO A C 1
ATOM 765 O O . PRO A 1 95 ? -15.429 -7.633 -16.148 1.00 51.69 95 PRO A O 1
ATOM 768 N N . ALA A 1 96 ? -13.529 -6.470 -15.878 1.00 49.50 96 ALA A N 1
ATOM 769 C CA . ALA A 1 96 ? -14.092 -5.177 -16.264 1.00 49.50 96 ALA A CA 1
ATOM 770 C C . ALA A 1 96 ? -14.201 -5.025 -17.790 1.00 49.50 96 ALA A C 1
ATOM 772 O O . ALA A 1 96 ? -15.219 -4.531 -18.266 1.00 49.50 96 ALA A O 1
ATOM 773 N N . ARG A 1 97 ? -13.228 -5.521 -18.567 1.00 46.75 97 ARG A N 1
ATOM 774 C CA . ARG A 1 97 ? -13.349 -5.631 -20.031 1.00 46.75 97 ARG A CA 1
ATOM 775 C C . ARG A 1 97 ? -14.427 -6.642 -20.435 1.00 46.75 97 ARG A C 1
ATOM 777 O O . ARG A 1 97 ? -15.249 -6.324 -21.283 1.00 46.75 97 ARG A O 1
ATOM 784 N N . ALA A 1 98 ? -14.501 -7.795 -19.764 1.00 46.09 98 ALA A N 1
ATOM 785 C CA . ALA A 1 98 ? -15.564 -8.783 -19.981 1.00 46.09 98 ALA A CA 1
ATOM 786 C C . ALA A 1 98 ? -16.962 -8.263 -19.582 1.00 46.09 98 ALA A C 1
ATOM 788 O O . ALA A 1 98 ? -17.945 -8.574 -20.247 1.00 46.09 98 ALA A O 1
ATOM 789 N N . ALA A 1 99 ? -17.067 -7.450 -18.523 1.00 48.22 99 ALA A N 1
ATOM 790 C CA . ALA A 1 99 ? -18.325 -6.811 -18.128 1.00 48.22 99 ALA A CA 1
ATOM 791 C C . ALA A 1 99 ? -18.705 -5.627 -19.035 1.00 48.22 99 ALA A C 1
ATOM 793 O O . ALA A 1 99 ? -19.888 -5.413 -19.279 1.00 48.22 99 ALA A O 1
ATOM 794 N N . GLY A 1 100 ? -17.723 -4.878 -19.549 1.00 44.72 100 GLY A N 1
ATOM 795 C CA . GLY A 1 100 ? -17.939 -3.803 -20.520 1.00 44.72 100 GLY A CA 1
ATOM 796 C C . GLY A 1 100 ? -18.389 -4.322 -21.887 1.00 44.72 100 GLY A C 1
ATOM 797 O O . GLY A 1 100 ? -19.253 -3.718 -22.508 1.00 44.72 100 GLY A O 1
ATOM 798 N N . GLU A 1 101 ? -17.875 -5.476 -22.315 1.00 46.59 101 GLU A N 1
ATOM 799 C CA . GLU A 1 101 ? -18.259 -6.136 -23.572 1.00 46.59 101 GLU A CA 1
ATOM 800 C C . GLU A 1 101 ? -19.640 -6.814 -23.489 1.00 46.59 101 GLU A C 1
ATOM 802 O O . GLU A 1 101 ? -20.344 -6.917 -24.485 1.00 46.59 101 GLU A O 1
ATOM 807 N N . ALA A 1 102 ? -20.093 -7.195 -22.289 1.00 49.97 102 ALA A N 1
ATOM 808 C CA . ALA A 1 102 ? -21.444 -7.722 -22.069 1.00 49.97 102 ALA A CA 1
ATOM 809 C C . ALA A 1 102 ? -22.553 -6.644 -22.051 1.00 49.97 102 ALA A C 1
ATOM 811 O O . ALA A 1 102 ? -23.734 -6.987 -22.102 1.00 49.97 102 ALA A O 1
ATOM 812 N N . LEU A 1 103 ? -22.196 -5.357 -21.949 1.00 48.19 103 LEU A N 1
ATOM 813 C CA . LEU A 1 103 ? -23.131 -4.222 -21.897 1.00 48.19 103 LEU A CA 1
ATOM 814 C C . LEU A 1 103 ? -23.337 -3.525 -23.253 1.00 48.19 103 LEU A C 1
ATOM 816 O O . LEU A 1 103 ? -24.218 -2.672 -23.348 1.00 48.19 103 LEU A O 1
ATOM 820 N N . ASP A 1 104 ? -22.581 -3.903 -24.286 1.00 49.28 104 ASP A N 1
ATOM 821 C CA . ASP A 1 104 ? -22.779 -3.461 -25.669 1.00 49.28 104 ASP A CA 1
ATOM 822 C C . ASP A 1 104 ? -23.231 -4.652 -26.531 1.00 49.28 104 ASP A C 1
ATOM 824 O O . ASP A 1 104 ? -22.408 -5.316 -27.171 1.00 49.28 104 ASP A O 1
ATOM 828 N N . PRO A 1 105 ? -24.535 -4.997 -26.541 1.00 48.06 105 PRO A N 1
ATOM 829 C CA . PRO A 1 105 ? -25.058 -5.821 -27.611 1.00 48.06 105 PRO A CA 1
ATOM 830 C C . PRO A 1 105 ? -24.970 -4.958 -28.869 1.00 48.06 105 PRO A C 1
ATOM 832 O O . PRO A 1 105 ? -25.823 -4.098 -29.093 1.00 48.06 105 PRO A O 1
ATOM 835 N N . GLY A 1 106 ? -23.896 -5.149 -29.642 1.00 56.22 106 GLY A N 1
ATOM 836 C CA . GLY A 1 106 ? -23.656 -4.419 -30.883 1.00 56.22 106 GLY A CA 1
ATOM 837 C C . GLY A 1 106 ? -24.923 -4.340 -31.746 1.00 56.22 106 GLY A C 1
ATOM 838 O O . GLY A 1 106 ? -25.809 -5.190 -31.624 1.00 56.22 106 GLY A O 1
ATOM 839 N N . PRO A 1 107 ? -25.041 -3.315 -32.608 1.00 55.34 107 PRO A N 1
ATOM 840 C CA . PRO A 1 107 ? -26.309 -2.934 -33.212 1.00 55.34 107 PRO A CA 1
ATOM 841 C C . PRO A 1 107 ? -26.963 -4.140 -33.884 1.00 55.34 107 PRO A C 1
ATOM 843 O O . PRO A 1 107 ? -26.367 -4.759 -34.771 1.00 55.34 107 PRO A O 1
ATOM 846 N N . ASN A 1 108 ? -28.173 -4.462 -33.416 1.00 58.44 108 ASN A N 1
ATOM 847 C CA . ASN A 1 108 ? -29.033 -5.491 -33.979 1.00 58.44 108 ASN A CA 1
ATOM 848 C C . ASN A 1 108 ? -29.109 -5.266 -35.493 1.00 58.44 108 ASN A C 1
ATOM 850 O O . ASN A 1 108 ? -29.573 -4.219 -35.948 1.00 58.44 108 ASN A O 1
ATOM 854 N N . ARG A 1 109 ? -28.548 -6.201 -36.259 1.00 48.03 109 ARG A N 1
ATOM 855 C CA . ARG A 1 109 ? -28.648 -6.184 -37.714 1.00 48.03 109 ARG A CA 1
ATOM 856 C C . ARG A 1 109 ? -29.984 -6.818 -38.068 1.00 48.03 109 ARG A C 1
ATOM 858 O O . ARG A 1 109 ? -30.075 -8.043 -38.101 1.00 48.03 109 ARG A O 1
ATOM 865 N N . ASP A 1 110 ? -30.975 -5.959 -38.273 1.00 56.25 110 ASP A N 1
ATOM 866 C CA . ASP A 1 110 ? -32.189 -6.269 -39.031 1.00 56.25 110 ASP A CA 1
ATOM 867 C C . ASP A 1 110 ? -31.893 -6.235 -40.541 1.00 56.25 110 ASP A C 1
ATOM 869 O O . ASP A 1 110 ? -31.092 -5.367 -40.973 1.00 56.25 110 ASP A O 1
#

Secondary structure (DSSP, 8-state):
---EE--EEEEEEEETTEEP-GGGGGGT---TT--HHHHHHHHHTT--EEEEEEEPPPEEGGGSSSHHHHHHHHHHHHHHHHHHHHH---TT--HHHHHHHTT-------